Protein AF-A0A925RN21-F1 (afdb_monomer)

Solvent-accessible surface area (backbone atoms only — not comparable to full-atom values): 8090 Å² total; per-residue (Å²): 112,67,70,59,52,54,51,50,52,52,50,51,52,50,50,50,53,27,50,53,33,38,76,67,70,39,51,69,60,17,52,52,49,45,53,50,50,50,50,51,51,47,36,75,67,41,78,90,30,59,75,50,53,76,48,42,66,59,51,51,48,44,42,62,74,46,49,44,56,50,52,49,52,56,54,48,71,78,47,84,71,44,96,90,44,75,63,54,74,67,56,47,49,52,52,63,72,63,61,82,72,89,84,58,89,59,49,66,49,75,50,80,41,82,38,96,89,83,50,73,44,79,46,76,42,76,32,97,76,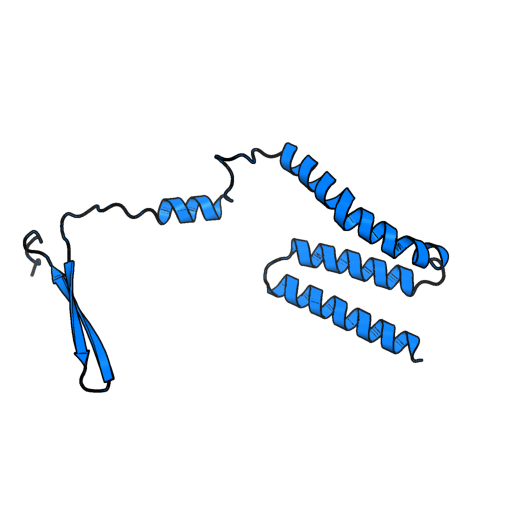44,79,82,80,85,129

pLDDT: mean 88.57, std 10.65, range [44.41, 97.88]

Foldseek 3Di:
DVVVVVLVVLLVVLVVVLVVCVVVVNPVVSVVSCVLSVVLSCLVPDPVNVVVNVVVVVVVCCCVPPVVVVVVVVVVVVDPCDPVRPDDPVVVVVVVVPDDDCPDPWDWDWDWDQDDPGDIDIDTHTPPPDDDDDD

Secondary structure (DSSP, 8-state):
-HHHHHHHHHHHHHHHHHHHHHHTT-HHHHHHHHHHHHHHHHHHH-GGGTTHHHHHHHHHHHIIIIIHHHHHHHHHHTTT-STTS-S-HHHHHHHHHT------S-PEEEEEEEETTTEEEEEEEE-TTPPPPP-

Mean predicted aligned error: 9.98 Å

Structure (mmCIF, N/CA/C/O backbone):
data_AF-A0A925RN21-F1
#
_entry.id   AF-A0A925RN21-F1
#
loop_
_atom_site.group_PDB
_atom_site.id
_atom_site.type_symbol
_atom_site.label_atom_id
_atom_site.label_alt_id
_atom_site.label_comp_id
_atom_site.label_asym_id
_atom_site.label_entity_id
_atom_site.label_seq_id
_atom_site.pdbx_PDB_ins_code
_atom_site.Cartn_x
_atom_site.Cartn_y
_atom_site.Cartn_z
_atom_site.occupancy
_atom_site.B_iso_or_equiv
_atom_site.auth_seq_id
_atom_site.auth_comp_id
_atom_site.auth_asym_id
_atom_site.auth_atom_id
_atom_site.pdbx_PDB_model_num
ATOM 1 N N . MET A 1 1 ? -23.145 -12.004 22.635 1.00 76.69 1 MET A N 1
ATOM 2 C CA . MET A 1 1 ? -22.765 -12.976 21.584 1.00 76.69 1 MET A CA 1
ATOM 3 C C . MET A 1 1 ? -22.657 -12.298 20.218 1.00 76.69 1 MET A C 1
ATOM 5 O O . MET A 1 1 ? -21.593 -12.372 19.621 1.00 76.69 1 ME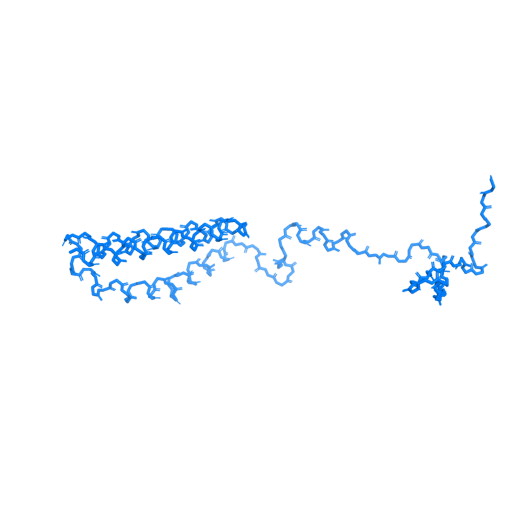T A O 1
ATOM 9 N N . LEU A 1 2 ? -23.677 -11.535 19.798 1.00 88.06 2 LEU A N 1
ATOM 10 C CA . LEU A 1 2 ? -23.698 -10.774 18.538 1.00 88.06 2 LEU A CA 1
ATOM 11 C C . LEU A 1 2 ? -22.462 -9.882 18.303 1.00 88.06 2 LEU A C 1
ATOM 13 O O . LEU A 1 2 ? -21.849 -9.953 17.247 1.00 88.06 2 LEU A O 1
ATOM 17 N N . SER A 1 3 ? -22.022 -9.114 19.306 1.00 85.38 3 SER A N 1
ATOM 18 C CA . SER A 1 3 ? -20.851 -8.228 19.177 1.00 85.38 3 SER A CA 1
ATOM 19 C C . SER A 1 3 ? -19.542 -8.957 18.852 1.00 85.38 3 SER A C 1
ATOM 21 O O . SER A 1 3 ? -18.704 -8.428 18.129 1.00 85.38 3 SER A O 1
ATOM 23 N N . ARG A 1 4 ? -19.363 -10.188 19.351 1.00 88.50 4 ARG A N 1
ATOM 24 C CA . ARG A 1 4 ? -18.171 -11.005 19.070 1.00 88.50 4 ARG A CA 1
ATOM 25 C C . ARG A 1 4 ? -18.225 -11.596 17.664 1.00 88.50 4 ARG A C 1
ATOM 27 O O . ARG A 1 4 ? -17.192 -11.674 17.015 1.00 88.50 4 ARG A O 1
ATOM 34 N N . ILE A 1 5 ? -19.421 -11.958 17.195 1.00 93.56 5 ILE A N 1
ATOM 35 C CA . ILE A 1 5 ? -19.643 -12.435 15.824 1.00 93.56 5 ILE A CA 1
ATOM 36 C C . ILE A 1 5 ? -19.346 -11.310 14.831 1.00 93.56 5 ILE A C 1
ATOM 38 O O . ILE A 1 5 ? -18.581 -11.515 13.897 1.00 93.56 5 ILE A O 1
ATOM 42 N N . VAL A 1 6 ? -19.863 -10.103 15.075 1.00 92.56 6 VAL A N 1
ATOM 43 C CA . VAL A 1 6 ? -19.580 -8.931 14.229 1.00 92.56 6 VAL A CA 1
ATOM 44 C C . VAL A 1 6 ? -18.081 -8.630 14.189 1.00 92.56 6 VAL A C 1
ATOM 46 O O . VAL A 1 6 ? -17.527 -8.437 13.110 1.00 92.56 6 VAL A O 1
ATOM 49 N N . ALA A 1 7 ? -17.399 -8.653 15.339 1.00 91.69 7 ALA A N 1
ATOM 50 C CA . ALA A 1 7 ? -15.953 -8.449 15.389 1.00 91.69 7 ALA A CA 1
ATOM 51 C C . ALA A 1 7 ? -15.177 -9.538 14.624 1.00 91.69 7 ALA A C 1
ATOM 53 O O . ALA A 1 7 ? -14.220 -9.221 13.922 1.00 91.69 7 ALA A O 1
ATOM 54 N N . ALA A 1 8 ? -15.593 -10.804 14.724 1.00 93.69 8 ALA A N 1
ATOM 55 C CA . ALA A 1 8 ? -14.971 -11.909 13.998 1.00 93.69 8 ALA A CA 1
ATOM 56 C C . ALA A 1 8 ? -15.170 -11.787 12.479 1.00 93.69 8 ALA A C 1
ATOM 58 O O . ALA A 1 8 ? -14.216 -11.967 11.728 1.00 93.69 8 ALA A O 1
ATOM 59 N N . ILE A 1 9 ? -16.376 -11.422 12.030 1.00 95.56 9 ILE A N 1
ATOM 60 C CA . ILE A 1 9 ? -16.663 -11.169 10.611 1.00 95.56 9 ILE A CA 1
ATOM 61 C C . ILE A 1 9 ? -15.818 -9.996 10.102 1.00 95.56 9 ILE A C 1
ATOM 63 O O . ILE A 1 9 ? -15.185 -10.111 9.057 1.00 95.56 9 ILE A O 1
ATOM 67 N N . ALA A 1 10 ? -15.747 -8.893 10.853 1.00 94.44 10 ALA A N 1
ATOM 68 C CA . ALA A 1 10 ? -14.925 -7.742 10.485 1.00 94.44 10 ALA A CA 1
ATOM 69 C C . ALA A 1 10 ? -13.432 -8.103 10.384 1.00 94.44 10 ALA A C 1
ATOM 71 O O . ALA A 1 10 ? -12.766 -7.700 9.432 1.00 94.44 10 ALA A O 1
ATOM 72 N N . ALA A 1 11 ? -12.914 -8.902 11.322 1.00 95.56 11 ALA A N 1
ATOM 73 C CA . ALA A 1 11 ? -11.537 -9.387 11.279 1.00 95.56 11 ALA A CA 1
ATOM 74 C C . ALA A 1 11 ? -11.285 -10.310 10.077 1.00 95.56 11 ALA A C 1
ATOM 76 O O . ALA A 1 11 ? -10.276 -10.154 9.393 1.00 95.56 11 ALA A O 1
ATOM 77 N N . ALA A 1 12 ? -12.210 -11.230 9.786 1.00 97.12 12 ALA A N 1
ATOM 78 C CA . ALA A 1 12 ? -12.114 -12.123 8.634 1.00 97.12 12 ALA A CA 1
ATOM 79 C C . ALA A 1 12 ? -12.120 -11.343 7.310 1.00 97.12 12 ALA A C 1
ATOM 81 O O . ALA A 1 12 ? -11.292 -11.608 6.443 1.00 97.12 12 ALA A O 1
ATOM 82 N N . LEU A 1 13 ? -12.993 -10.338 7.177 1.00 97.25 13 LEU A N 1
ATOM 83 C CA . LEU A 1 13 ? -13.025 -9.453 6.011 1.00 97.25 13 LEU A CA 1
ATOM 84 C C . LEU A 1 13 ? -11.735 -8.635 5.878 1.00 97.25 13 LEU A C 1
ATOM 86 O O . LEU A 1 13 ? -11.169 -8.566 4.789 1.00 97.25 13 LEU A O 1
ATOM 90 N N . GLY A 1 14 ? -11.230 -8.062 6.974 1.00 96.31 14 GLY A N 1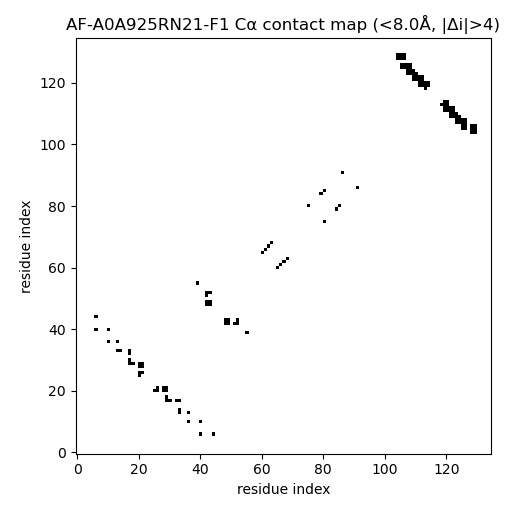
ATOM 91 C CA . GLY A 1 14 ? -9.965 -7.323 6.972 1.00 96.31 14 GLY A CA 1
ATOM 92 C C . GLY A 1 14 ? -8.780 -8.196 6.547 1.00 96.31 14 GLY A C 1
ATOM 93 O O . GLY A 1 14 ? -7.996 -7.803 5.684 1.00 96.31 14 GLY A O 1
ATOM 94 N N . LEU A 1 15 ? -8.685 -9.414 7.086 1.00 97.38 15 LEU A N 1
ATOM 95 C CA . LEU A 1 15 ? -7.660 -10.389 6.700 1.00 97.38 15 LEU A CA 1
ATOM 96 C C . LEU A 1 15 ? -7.809 -10.849 5.249 1.00 97.38 15 LEU A C 1
ATOM 98 O O . LEU A 1 15 ? -6.805 -11.002 4.558 1.00 97.38 15 LEU A O 1
ATOM 102 N N . PHE A 1 16 ? -9.038 -11.025 4.763 1.00 97.75 16 PHE A N 1
ATOM 103 C CA . PHE A 1 16 ? -9.288 -11.359 3.364 1.00 97.75 16 PHE A CA 1
ATOM 104 C C . PHE A 1 16 ? -8.779 -10.261 2.419 1.00 97.75 16 PHE A C 1
ATOM 106 O O . PHE A 1 16 ? -8.113 -10.564 1.429 1.00 97.75 16 PHE A O 1
ATOM 113 N N . VAL A 1 17 ? -9.016 -8.985 2.746 1.00 97.38 17 VAL A N 1
ATOM 114 C CA . VAL A 1 17 ? -8.476 -7.849 1.978 1.00 97.38 17 VAL A CA 1
ATOM 115 C C . VAL A 1 17 ? -6.945 -7.852 1.993 1.00 97.38 17 VAL A C 1
ATOM 117 O O . VAL A 1 17 ? -6.327 -7.728 0.936 1.00 97.38 17 VAL A O 1
ATOM 120 N N . VAL A 1 18 ? -6.324 -8.053 3.160 1.00 97.69 18 VAL A N 1
ATOM 121 C CA . VAL A 1 18 ? -4.856 -8.152 3.285 1.00 97.69 18 VAL A CA 1
ATOM 122 C C . VAL A 1 18 ? -4.303 -9.298 2.437 1.00 97.69 18 VAL A C 1
ATOM 124 O O . VAL A 1 18 ? -3.329 -9.108 1.711 1.00 97.69 18 VAL A O 1
ATOM 127 N N . TYR A 1 19 ? -4.942 -10.469 2.475 1.00 97.44 19 TYR A N 1
ATOM 128 C CA . TYR A 1 19 ? -4.552 -11.619 1.664 1.00 97.44 19 TYR A CA 1
ATOM 129 C C . TYR A 1 19 ? -4.621 -11.306 0.165 1.00 97.44 19 TYR A C 1
ATOM 131 O O . TYR A 1 19 ? -3.672 -11.588 -0.564 1.00 97.44 19 TYR A O 1
ATOM 139 N N . ARG A 1 20 ? -5.705 -10.669 -0.299 1.00 97.88 20 ARG A N 1
ATOM 140 C CA . ARG A 1 20 ? -5.857 -10.266 -1.707 1.00 97.88 20 ARG A CA 1
ATOM 141 C C . ARG A 1 20 ? -4.787 -9.261 -2.138 1.00 97.88 20 ARG A C 1
ATOM 143 O O . ARG A 1 20 ? -4.267 -9.389 -3.242 1.00 97.88 20 ARG A O 1
ATOM 150 N N . LEU A 1 21 ? -4.436 -8.305 -1.278 1.00 97.25 21 LEU A N 1
ATOM 151 C CA . LEU A 1 21 ? -3.366 -7.335 -1.542 1.00 97.25 21 LEU A CA 1
ATOM 152 C C . LEU A 1 21 ? -1.994 -8.005 -1.649 1.00 97.25 21 LEU A C 1
ATOM 154 O O . LEU A 1 21 ? -1.234 -7.708 -2.570 1.00 97.25 21 LEU A O 1
ATOM 158 N N . TYR A 1 22 ? -1.701 -8.927 -0.732 1.00 97.06 22 TYR A N 1
ATOM 159 C CA . TYR A 1 22 ? -0.449 -9.675 -0.737 1.00 97.06 22 TYR A CA 1
ATOM 160 C C . TYR A 1 22 ? -0.336 -10.571 -1.977 1.00 97.06 22 TYR A C 1
ATOM 162 O O . TYR A 1 22 ? 0.668 -10.520 -2.683 1.00 97.06 22 TYR A O 1
ATOM 170 N N . ALA A 1 23 ? -1.396 -11.321 -2.300 1.00 96.81 23 ALA A N 1
ATOM 171 C CA . ALA A 1 23 ? -1.458 -12.164 -3.494 1.00 96.81 23 ALA A CA 1
ATOM 172 C C . ALA A 1 23 ? -1.379 -11.355 -4.802 1.00 96.81 23 ALA A C 1
ATOM 174 O O . ALA A 1 23 ? -0.884 -11.855 -5.805 1.00 96.81 23 ALA A O 1
ATOM 175 N N . GLY A 1 24 ? -1.829 -10.096 -4.790 1.00 95.44 24 GLY A N 1
ATOM 176 C CA . GLY A 1 24 ? -1.678 -9.156 -5.902 1.00 95.44 24 GLY A CA 1
ATOM 177 C C . GLY A 1 24 ? -0.278 -8.544 -6.043 1.00 95.44 24 GLY A C 1
ATOM 178 O O . GLY A 1 24 ? -0.124 -7.608 -6.820 1.00 95.44 24 GLY A O 1
ATOM 179 N N . GLY A 1 25 ? 0.721 -9.003 -5.277 1.00 94.12 25 GLY A N 1
ATOM 180 C CA . GLY A 1 25 ? 2.114 -8.544 -5.357 1.00 94.12 25 GLY A CA 1
ATOM 181 C C . GLY A 1 25 ? 2.423 -7.261 -4.576 1.00 94.12 25 GLY A C 1
ATOM 182 O O . GLY A 1 25 ? 3.574 -6.836 -4.515 1.00 94.12 25 GLY A O 1
ATOM 183 N N . ASN A 1 26 ? 1.434 -6.646 -3.923 1.00 94.69 26 ASN A N 1
ATOM 184 C CA . ASN A 1 26 ? 1.605 -5.379 -3.208 1.00 94.69 26 ASN A CA 1
ATOM 185 C C . ASN A 1 26 ? 1.909 -5.607 -1.718 1.00 94.69 26 ASN A C 1
ATOM 187 O O . ASN A 1 26 ? 1.108 -5.264 -0.844 1.00 94.69 26 ASN A O 1
ATOM 191 N N . ALA A 1 27 ? 3.078 -6.181 -1.414 1.00 94.06 27 ALA A N 1
ATOM 192 C CA . ALA A 1 27 ? 3.453 -6.578 -0.050 1.00 94.06 27 ALA A CA 1
ATOM 193 C C . ALA A 1 27 ? 3.493 -5.406 0.952 1.00 94.06 27 ALA A C 1
ATOM 195 O O . ALA A 1 27 ? 3.036 -5.549 2.086 1.00 94.06 27 ALA A O 1
ATOM 196 N N . VAL A 1 28 ? 3.983 -4.234 0.530 1.00 92.81 28 VAL A N 1
ATOM 197 C CA . VAL A 1 28 ? 4.062 -3.034 1.386 1.00 92.81 28 VAL A CA 1
ATOM 198 C C . VAL A 1 28 ? 2.667 -2.551 1.784 1.00 92.81 28 VAL A C 1
ATOM 200 O O . VAL A 1 28 ? 2.398 -2.316 2.962 1.00 92.81 28 VAL A O 1
ATOM 203 N N . LEU A 1 29 ? 1.751 -2.459 0.815 1.00 93.19 29 LEU A N 1
ATOM 204 C CA . LEU A 1 29 ? 0.372 -2.044 1.070 1.00 93.19 29 LEU A CA 1
ATOM 205 C C . LEU A 1 29 ? -0.371 -3.079 1.927 1.00 93.19 29 LEU A C 1
ATOM 207 O O . LEU A 1 29 ? -1.092 -2.704 2.849 1.00 93.19 29 LEU A O 1
ATOM 211 N N . ALA A 1 30 ? -0.147 -4.373 1.683 1.00 96.31 30 ALA A N 1
ATOM 212 C CA . ALA A 1 30 ? -0.707 -5.445 2.502 1.00 96.31 30 ALA A CA 1
ATOM 213 C C . ALA A 1 30 ? -0.260 -5.340 3.972 1.00 96.31 30 ALA A C 1
ATOM 215 O O . ALA A 1 30 ? -1.098 -5.427 4.871 1.00 96.31 30 ALA A O 1
ATOM 216 N N . ALA A 1 31 ? 1.030 -5.090 4.222 1.00 96.25 31 ALA A N 1
ATOM 217 C CA . ALA A 1 31 ? 1.567 -4.899 5.569 1.00 96.25 31 ALA A CA 1
ATOM 218 C C . ALA A 1 31 ? 0.977 -3.656 6.259 1.00 96.25 31 ALA A C 1
ATOM 220 O O . ALA A 1 31 ? 0.589 -3.725 7.427 1.00 96.25 31 ALA A O 1
ATOM 221 N N . ALA A 1 32 ? 0.842 -2.540 5.534 1.00 93.44 32 ALA A N 1
ATOM 222 C CA . ALA A 1 32 ? 0.230 -1.319 6.059 1.00 93.44 32 ALA A CA 1
ATOM 223 C C . ALA A 1 32 ? -1.249 -1.530 6.432 1.00 93.44 32 ALA A C 1
ATOM 225 O O . ALA A 1 32 ? -1.673 -1.160 7.529 1.00 93.44 32 ALA A O 1
ATOM 226 N N . CYS A 1 33 ? -2.029 -2.182 5.562 1.00 95.12 33 CYS A N 1
ATOM 227 C CA . CYS A 1 33 ? -3.424 -2.527 5.844 1.00 95.12 33 CYS A CA 1
ATOM 228 C C . CYS A 1 33 ? -3.549 -3.502 7.020 1.00 95.12 33 CYS A C 1
ATOM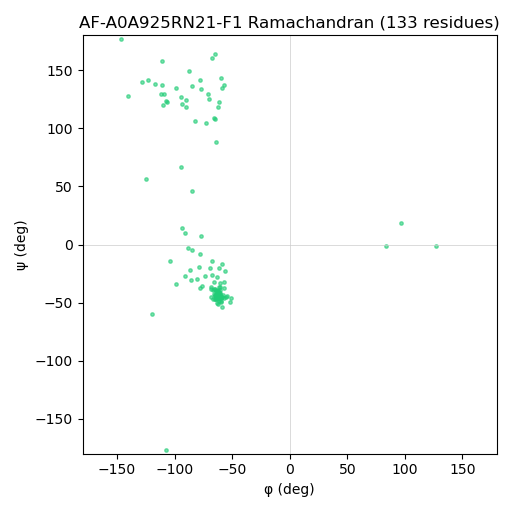 230 O O . CYS A 1 33 ? -4.433 -3.327 7.856 1.00 95.12 33 CYS A O 1
ATOM 232 N N . LEU A 1 34 ? -2.659 -4.492 7.128 1.00 97.31 34 LEU A N 1
ATOM 233 C CA . LEU A 1 34 ? -2.636 -5.421 8.257 1.00 97.31 34 LEU A CA 1
ATOM 234 C C . LEU A 1 34 ? -2.390 -4.688 9.579 1.00 97.31 34 LEU A C 1
ATOM 236 O O . LEU A 1 34 ? -3.119 -4.914 10.545 1.00 97.31 34 LEU A O 1
ATOM 240 N N . ALA A 1 35 ? -1.411 -3.781 9.614 1.00 95.69 35 ALA A N 1
ATOM 241 C CA . ALA A 1 35 ? -1.136 -2.958 10.786 1.00 95.69 35 ALA A CA 1
ATOM 242 C C . ALA A 1 35 ? -2.337 -2.064 11.142 1.00 95.69 35 ALA A C 1
ATOM 244 O O . ALA A 1 35 ? -2.746 -2.015 12.302 1.00 95.69 35 ALA A O 1
ATOM 245 N N . GLY A 1 36 ? -2.951 -1.416 10.146 1.00 94.62 36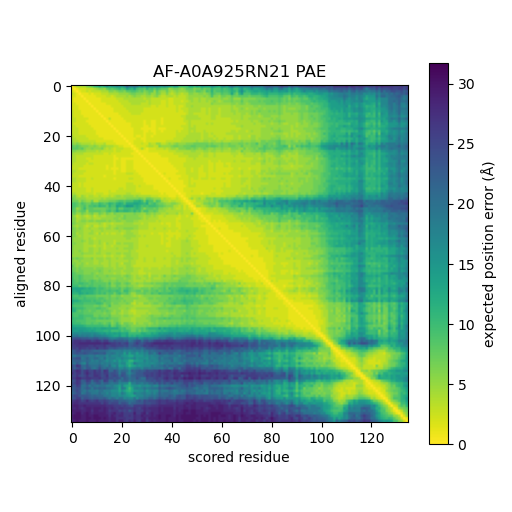 GLY A N 1
ATOM 246 C CA . GLY A 1 36 ? -4.124 -0.559 10.332 1.00 94.62 36 GLY A CA 1
ATOM 247 C C . GLY A 1 36 ? -5.353 -1.316 10.846 1.00 94.62 36 GLY A C 1
ATOM 248 O O . GLY A 1 36 ? -5.943 -0.923 11.854 1.00 94.62 36 GLY A O 1
ATOM 249 N N . PHE A 1 37 ? -5.721 -2.431 10.207 1.00 95.75 37 PHE A N 1
ATOM 250 C CA . PHE A 1 37 ? -6.840 -3.269 10.647 1.00 95.75 37 PHE A CA 1
ATOM 251 C C . PHE A 1 37 ? -6.567 -3.930 11.997 1.00 95.75 37 PHE A C 1
ATOM 253 O O . PHE A 1 37 ? -7.472 -3.992 12.826 1.00 95.75 37 PHE A O 1
ATOM 260 N N . GLY A 1 38 ? -5.334 -4.373 12.252 1.00 95.19 38 GLY A N 1
ATOM 261 C CA . GLY A 1 38 ? -4.929 -4.922 13.545 1.00 95.19 38 GLY A CA 1
ATOM 262 C C . GLY A 1 38 ? -5.056 -3.893 14.667 1.00 95.19 38 GLY A C 1
ATOM 263 O O . GLY A 1 38 ? -5.635 -4.187 15.715 1.00 95.19 38 GLY A O 1
ATOM 264 N N . LEU A 1 39 ? -4.599 -2.661 14.426 1.00 94.00 39 LEU A N 1
ATOM 265 C CA . LEU A 1 39 ? -4.736 -1.555 15.371 1.00 94.00 39 LEU A CA 1
ATOM 266 C C . LEU A 1 39 ? -6.207 -1.194 15.610 1.00 94.00 39 LEU A C 1
ATOM 268 O O . LEU A 1 39 ? -6.625 -1.059 16.762 1.00 94.00 39 LEU A O 1
ATOM 272 N N . ALA A 1 40 ? -7.008 -1.093 14.546 1.00 93.19 40 ALA A N 1
ATOM 273 C CA . ALA A 1 40 ? -8.442 -0.841 14.654 1.00 93.19 40 ALA A CA 1
ATOM 274 C C . ALA A 1 40 ? -9.132 -1.947 15.468 1.00 93.19 40 ALA A C 1
ATOM 276 O O . ALA A 1 40 ? -9.839 -1.666 16.439 1.00 93.19 40 ALA A O 1
ATOM 277 N N . PHE A 1 41 ? -8.876 -3.213 15.132 1.00 93.69 41 PHE A N 1
ATOM 278 C CA . PHE A 1 41 ? -9.425 -4.362 15.842 1.00 93.69 41 PHE A CA 1
ATOM 279 C C . PHE A 1 41 ? -9.057 -4.324 17.328 1.00 93.69 41 PHE A C 1
ATOM 281 O O . PHE A 1 41 ? -9.937 -4.475 18.179 1.00 93.69 41 PHE A O 1
ATOM 288 N N . PHE A 1 42 ? -7.792 -4.048 17.655 1.00 92.12 42 PHE A N 1
ATOM 289 C CA . PHE A 1 42 ? -7.329 -3.901 19.033 1.00 92.12 42 PHE A CA 1
ATOM 290 C C . PHE A 1 42 ? -8.067 -2.778 19.776 1.00 92.12 42 PHE A C 1
ATOM 292 O O . PHE A 1 42 ? -8.593 -3.009 20.864 1.00 92.12 42 PHE A O 1
ATOM 299 N N . ILE A 1 43 ? -8.180 -1.584 19.190 1.00 92.12 43 ILE A N 1
ATOM 300 C CA . ILE A 1 43 ? -8.827 -0.427 19.831 1.00 92.12 43 ILE A CA 1
ATOM 301 C C . ILE A 1 43 ? -10.316 -0.691 20.103 1.00 92.12 43 ILE A C 1
ATOM 303 O O . ILE A 1 43 ? -10.821 -0.391 21.193 1.00 92.12 43 ILE A O 1
ATOM 307 N N . TYR A 1 44 ? -11.028 -1.300 19.152 1.00 89.94 44 TYR A N 1
ATOM 308 C CA . TYR A 1 44 ? -12.463 -1.567 19.293 1.00 89.94 44 TYR A CA 1
ATOM 309 C C . TYR A 1 44 ? -12.789 -2.791 20.160 1.00 89.94 44 TYR A C 1
ATOM 311 O O . TYR A 1 44 ? -13.896 -2.870 20.699 1.00 89.94 44 TYR A O 1
ATOM 319 N N . THR A 1 45 ? -11.845 -3.711 20.379 1.00 89.38 45 THR A N 1
ATOM 320 C CA . THR A 1 45 ? -12.054 -4.883 21.251 1.00 89.38 45 THR A CA 1
ATOM 321 C C . THR A 1 45 ? -11.491 -4.703 22.663 1.00 89.38 45 THR A C 1
ATOM 323 O O . THR A 1 45 ? -12.116 -5.152 23.628 1.00 89.38 45 THR A O 1
ATOM 326 N N . ALA A 1 46 ? -10.374 -3.992 22.839 1.00 89.06 46 ALA A N 1
ATOM 327 C CA . ALA A 1 46 ? -9.731 -3.815 24.139 1.00 89.06 46 ALA A CA 1
ATOM 328 C C . ALA A 1 46 ? -10.545 -2.896 25.066 1.00 89.06 46 ALA A C 1
ATOM 330 O O . ALA A 1 46 ? -10.891 -1.771 24.700 1.00 89.06 46 ALA A O 1
ATOM 331 N N . ARG A 1 47 ? -10.806 -3.336 26.308 1.00 82.50 47 ARG A N 1
ATOM 332 C CA . ARG A 1 47 ? -11.507 -2.525 27.331 1.00 82.50 47 ARG A CA 1
ATOM 333 C C . ARG A 1 47 ? -10.765 -1.234 27.684 1.00 82.50 47 ARG A C 1
ATOM 335 O O . ARG A 1 47 ? -11.403 -0.216 27.914 1.00 82.50 47 ARG A O 1
ATOM 342 N N . ARG A 1 48 ? -9.428 -1.273 27.713 1.00 84.69 48 ARG A N 1
ATOM 343 C CA . ARG A 1 48 ? -8.575 -0.131 28.094 1.00 84.69 48 ARG A CA 1
ATOM 344 C C . ARG A 1 48 ? -8.592 1.009 27.069 1.00 84.69 48 ARG A C 1
ATOM 346 O O . ARG A 1 48 ? -8.283 2.135 27.424 1.00 84.69 48 ARG A O 1
ATOM 353 N N . ALA A 1 49 ? -8.980 0.734 25.823 1.00 83.56 49 ALA A N 1
ATOM 354 C CA . ALA A 1 49 ? -8.967 1.708 24.734 1.00 83.56 49 ALA A CA 1
ATOM 355 C C . ALA A 1 49 ? -10.307 2.448 24.550 1.00 83.56 49 ALA A C 1
ATOM 357 O O . ALA A 1 49 ? -10.511 3.077 23.515 1.00 83.56 49 ALA A O 1
ATOM 358 N N . TYR A 1 50 ? -11.232 2.386 25.519 1.00 84.88 50 TYR A N 1
ATOM 359 C CA . TYR A 1 50 ? -12.596 2.909 25.355 1.00 84.88 50 TYR A CA 1
ATOM 360 C C . TYR A 1 50 ? -12.639 4.386 24.929 1.00 84.88 50 TYR A C 1
ATOM 362 O O . TYR A 1 50 ? -13.335 4.717 23.975 1.00 84.88 50 TYR A O 1
ATOM 370 N N . THR A 1 51 ? -11.841 5.252 25.559 1.00 87.56 51 THR A N 1
ATOM 371 C CA . THR A 1 51 ? -11.741 6.677 25.194 1.00 87.56 51 THR A CA 1
ATOM 372 C C . THR A 1 51 ? -11.177 6.871 23.784 1.00 87.56 51 THR A C 1
ATOM 374 O O . THR A 1 51 ? -11.676 7.687 23.014 1.00 87.56 51 THR A O 1
ATOM 377 N N . ILE A 1 52 ? -10.171 6.073 23.410 1.00 88.19 52 ILE A N 1
ATOM 378 C CA . ILE A 1 52 ? -9.481 6.175 22.116 1.00 88.19 52 ILE A CA 1
ATOM 379 C C . ILE A 1 52 ? -10.410 5.794 20.956 1.00 88.19 52 ILE A C 1
ATOM 381 O O . ILE A 1 52 ? -10.245 6.322 19.866 1.00 88.19 52 ILE A O 1
ATOM 385 N N . ARG A 1 53 ? -11.435 4.958 21.167 1.00 91.44 53 ARG A N 1
ATOM 386 C CA . ARG A 1 53 ? -12.393 4.560 20.111 1.00 91.44 53 ARG A CA 1
ATOM 387 C C . ARG A 1 53 ? -13.107 5.732 19.442 1.00 91.44 53 ARG A C 1
ATOM 389 O O . ARG A 1 53 ? -13.436 5.633 18.263 1.00 91.44 53 ARG A O 1
ATOM 396 N N . TYR A 1 54 ? -13.348 6.810 20.186 1.00 90.38 54 TYR A N 1
ATOM 397 C CA . TYR A 1 54 ? -14.000 8.013 19.665 1.00 90.38 54 TYR A CA 1
ATOM 398 C C . TYR A 1 54 ? -13.024 8.908 18.898 1.00 90.38 54 TYR A C 1
ATOM 400 O O . TYR A 1 54 ? -13.413 9.576 17.947 1.00 90.38 54 TYR A O 1
ATOM 408 N N . LEU A 1 55 ? -11.746 8.884 19.280 1.00 91.88 55 LEU A N 1
ATOM 409 C CA . LEU A 1 55 ? -10.691 9.671 18.646 1.00 91.88 55 LEU A CA 1
ATOM 410 C C . LEU A 1 55 ? -10.090 8.965 17.418 1.00 91.88 55 LEU A C 1
ATOM 412 O O . LEU A 1 55 ? -9.664 9.613 16.464 1.00 91.88 55 LEU A O 1
ATOM 416 N N . PHE A 1 56 ? -10.081 7.632 17.432 1.00 92.94 56 PHE A N 1
ATOM 417 C CA . PHE A 1 56 ? -9.470 6.783 16.418 1.00 92.94 56 PHE A CA 1
ATOM 418 C C . PHE A 1 56 ? -9.894 7.093 14.977 1.00 92.94 56 PHE A C 1
ATOM 420 O O . PHE A 1 56 ? -8.992 7.246 14.161 1.00 92.94 56 PHE A O 1
ATOM 427 N N . PRO A 1 57 ? -11.189 7.228 14.619 1.00 91.69 57 PRO A N 1
ATOM 428 C CA . PRO A 1 57 ? -11.556 7.507 13.229 1.00 91.69 57 PRO A CA 1
ATOM 429 C C . PRO A 1 57 ? -10.986 8.845 12.733 1.00 91.69 57 PRO A C 1
ATOM 431 O O . PRO A 1 57 ? -10.524 8.929 11.597 1.00 91.69 57 PRO A O 1
ATOM 434 N N . GLY A 1 58 ? -10.936 9.866 13.597 1.00 94.19 58 GLY A N 1
ATOM 435 C CA . GLY A 1 58 ? -10.310 11.151 13.277 1.00 94.19 58 GLY A CA 1
ATOM 436 C C . GLY A 1 58 ? -8.796 11.028 13.105 1.00 94.19 58 GLY A C 1
ATOM 437 O O . GLY A 1 58 ? -8.247 11.494 12.109 1.00 94.19 58 GLY A O 1
ATOM 438 N N . LEU A 1 59 ? -8.121 10.337 14.030 1.00 94.50 59 LEU A N 1
ATOM 439 C CA . LEU A 1 59 ? -6.678 10.090 13.937 1.00 94.50 59 LEU A CA 1
ATOM 440 C C . LEU A 1 59 ? -6.303 9.251 12.716 1.00 94.50 59 LEU A C 1
ATOM 442 O O . LEU A 1 59 ? -5.298 9.542 12.079 1.00 94.50 59 LEU A O 1
ATOM 446 N N . ALA A 1 60 ? -7.102 8.244 12.370 1.00 93.31 60 ALA A N 1
ATOM 447 C CA . ALA A 1 60 ? -6.894 7.434 11.178 1.00 93.31 60 ALA A CA 1
ATOM 448 C C . ALA A 1 60 ? -7.026 8.286 9.907 1.00 93.31 60 ALA A C 1
ATOM 450 O O . ALA A 1 60 ? -6.185 8.183 9.018 1.00 93.31 60 ALA A O 1
ATOM 451 N N . GLY A 1 61 ? -8.019 9.181 9.852 1.00 94.88 61 GLY A N 1
ATOM 452 C CA . GLY A 1 61 ? -8.167 10.140 8.757 1.00 94.88 61 GLY A CA 1
ATOM 453 C C . GLY A 1 61 ? -6.970 11.088 8.643 1.00 94.88 61 GLY A C 1
ATOM 454 O O . GLY A 1 61 ? -6.390 11.219 7.568 1.00 94.88 61 GLY A O 1
ATOM 455 N N . ILE A 1 62 ? -6.541 11.692 9.754 1.00 97.12 62 ILE A N 1
ATOM 456 C CA . ILE A 1 62 ? -5.351 12.559 9.792 1.00 97.12 62 ILE A CA 1
ATOM 457 C C . ILE A 1 62 ? -4.107 11.782 9.349 1.00 97.12 62 ILE A C 1
ATOM 459 O O . ILE A 1 62 ? -3.331 12.265 8.524 1.00 97.12 62 ILE A O 1
ATOM 463 N N . ALA A 1 63 ? -3.921 10.563 9.851 1.00 94.50 63 ALA A N 1
ATOM 464 C CA . ALA A 1 63 ? -2.789 9.730 9.483 1.00 94.50 63 ALA A CA 1
ATOM 465 C C . ALA A 1 63 ? -2.782 9.420 7.978 1.00 94.50 63 ALA A C 1
ATOM 467 O O . ALA A 1 63 ? -1.741 9.538 7.338 1.00 94.50 63 ALA A O 1
ATOM 468 N N . MET A 1 64 ? -3.936 9.074 7.404 1.00 93.19 64 MET A N 1
ATOM 469 C CA . MET A 1 64 ? -4.039 8.629 6.014 1.00 93.19 64 MET A CA 1
ATOM 470 C C . MET A 1 64 ? -3.992 9.773 4.997 1.00 93.19 64 MET A C 1
ATOM 472 O O . MET A 1 64 ? -3.389 9.615 3.939 1.00 93.19 64 MET A O 1
ATOM 476 N N . PHE A 1 65 ? -4.597 10.920 5.312 1.00 95.38 65 PHE A N 1
ATOM 477 C CA . PHE A 1 65 ? -4.741 12.030 4.364 1.00 95.38 65 PHE A CA 1
ATOM 478 C C . PHE A 1 65 ? -3.789 13.199 4.610 1.00 95.38 65 PHE A C 1
ATOM 480 O O . PHE A 1 65 ? -3.644 14.042 3.730 1.00 95.38 65 PHE A O 1
ATOM 487 N N . ILE A 1 66 ? -3.135 13.270 5.772 1.00 96.88 66 ILE A N 1
ATOM 488 C CA . ILE A 1 66 ? -2.202 14.358 6.101 1.00 96.88 66 ILE A CA 1
ATOM 489 C C . ILE A 1 66 ? -0.809 13.793 6.357 1.00 96.88 66 ILE A C 1
ATOM 491 O O . ILE A 1 66 ? 0.138 14.133 5.652 1.00 96.88 66 ILE A O 1
ATOM 495 N N . VAL A 1 67 ? -0.672 12.904 7.343 1.00 96.62 67 VAL A N 1
ATOM 496 C CA . VAL A 1 67 ? 0.649 12.420 7.775 1.00 96.62 67 VAL A CA 1
ATOM 497 C C . VAL A 1 67 ? 1.304 11.559 6.697 1.00 96.62 67 VAL A C 1
ATOM 499 O O . VAL A 1 67 ? 2.475 11.758 6.388 1.00 96.62 67 VAL A O 1
ATOM 502 N N . LEU A 1 68 ? 0.560 10.633 6.091 1.00 94.06 68 LEU A N 1
ATOM 503 C CA . LEU A 1 68 ? 1.062 9.757 5.035 1.00 94.06 68 LEU A CA 1
ATOM 504 C C . LEU A 1 68 ? 1.586 10.536 3.814 1.00 94.06 68 LEU A C 1
ATOM 506 O O . LEU A 1 68 ? 2.748 10.324 3.462 1.00 94.06 68 LEU A O 1
ATOM 510 N N . PRO A 1 69 ? 0.824 11.455 3.182 1.00 95.19 69 PRO A N 1
ATOM 511 C CA . PRO A 1 69 ? 1.349 12.226 2.053 1.00 95.19 69 PRO A CA 1
ATOM 512 C C . PRO A 1 69 ? 2.494 13.163 2.456 1.00 95.19 69 PRO A C 1
ATOM 514 O O . PRO A 1 69 ? 3.425 13.352 1.672 1.00 95.19 69 PRO A O 1
ATOM 517 N N . LEU A 1 70 ? 2.484 13.704 3.679 1.00 97.69 70 LEU A N 1
ATOM 518 C CA . LEU A 1 70 ? 3.587 14.520 4.189 1.00 97.69 70 LEU A CA 1
ATOM 519 C C . LEU A 1 70 ? 4.887 13.708 4.285 1.00 97.69 70 LEU A C 1
ATOM 521 O O . LEU A 1 70 ? 5.908 14.124 3.741 1.00 97.69 70 LEU A O 1
ATOM 525 N N . ILE A 1 71 ? 4.848 12.537 4.929 1.00 96.50 71 ILE A N 1
ATOM 526 C CA . ILE A 1 71 ? 6.012 11.647 5.050 1.00 96.50 71 ILE A CA 1
ATOM 527 C C . ILE A 1 71 ? 6.487 11.204 3.668 1.00 96.50 71 ILE A C 1
ATOM 529 O O . ILE A 1 71 ? 7.688 11.203 3.414 1.00 96.50 71 ILE A O 1
ATOM 533 N N . TYR A 1 72 ? 5.564 10.866 2.764 1.00 93.94 72 TYR A N 1
ATOM 534 C CA . TYR A 1 72 ? 5.915 10.481 1.400 1.00 93.94 72 TYR A CA 1
ATOM 535 C C . TYR A 1 72 ? 6.623 11.613 0.644 1.00 93.94 72 TYR A C 1
ATOM 537 O O . TYR A 1 72 ? 7.620 11.366 -0.027 1.00 93.94 72 TYR A O 1
ATOM 545 N N . THR A 1 73 ? 6.172 12.859 0.811 1.00 95.75 73 THR A N 1
ATOM 546 C CA . THR A 1 73 ? 6.824 14.037 0.216 1.00 95.75 73 THR A CA 1
ATOM 547 C C . THR A 1 73 ? 8.232 14.235 0.774 1.00 95.75 73 THR A C 1
ATOM 549 O O . THR A 1 73 ? 9.176 14.454 0.017 1.00 95.75 73 THR A O 1
ATOM 552 N N . VAL A 1 74 ? 8.396 14.113 2.094 1.00 97.06 74 VAL A N 1
ATOM 553 C CA . VAL A 1 74 ? 9.713 14.189 2.742 1.00 97.06 74 VAL A CA 1
ATOM 554 C C . VAL A 1 74 ? 10.629 13.076 2.232 1.00 97.06 74 VAL A C 1
ATOM 556 O O . VAL A 1 74 ? 11.775 13.344 1.888 1.00 97.06 74 VAL A O 1
ATOM 559 N N . TRP A 1 75 ? 10.121 11.846 2.125 1.00 95.44 75 TRP A N 1
ATOM 560 C CA . TRP A 1 75 ? 10.869 10.701 1.607 1.00 95.44 75 TRP A CA 1
ATOM 561 C C . TRP A 1 75 ? 11.289 10.897 0.146 1.00 95.44 75 TRP A C 1
ATOM 563 O O . TRP A 1 75 ? 12.454 10.678 -0.180 1.00 95.44 75 TRP A O 1
ATOM 573 N N . LEU A 1 76 ? 10.388 11.392 -0.710 1.00 93.88 76 LEU A N 1
ATOM 574 C CA . LEU A 1 76 ? 10.706 11.760 -2.093 1.00 93.88 76 LEU A CA 1
ATOM 575 C C . LEU A 1 76 ? 11.826 12.802 -2.162 1.00 93.88 76 LEU A C 1
ATOM 577 O O . LEU A 1 76 ? 12.687 12.692 -3.032 1.00 93.88 76 LEU A O 1
ATOM 581 N N . GLY A 1 77 ? 11.862 13.753 -1.224 1.00 94.81 77 GLY A N 1
ATOM 582 C CA . GLY A 1 77 ? 12.926 14.756 -1.118 1.00 94.81 77 GLY A CA 1
ATOM 583 C C . GLY A 1 77 ? 14.326 14.177 -0.877 1.00 94.81 77 GLY A C 1
ATOM 584 O O . GLY A 1 77 ? 15.313 14.836 -1.194 1.00 94.81 77 GLY A O 1
ATOM 585 N N . PHE A 1 78 ? 14.433 12.942 -0.377 1.00 96.88 78 PHE A N 1
ATOM 586 C CA . PHE A 1 78 ? 15.707 12.223 -0.247 1.00 96.88 78 PHE A CA 1
ATOM 587 C C . PHE A 1 78 ? 16.085 11.408 -1.495 1.00 96.88 78 PHE A C 1
ATOM 589 O O . PHE A 1 78 ? 17.157 10.806 -1.533 1.00 96.88 78 PHE A O 1
ATOM 596 N N . THR A 1 79 ? 15.231 11.370 -2.518 1.00 94.44 79 THR A N 1
ATOM 597 C CA . THR A 1 79 ? 15.459 10.618 -3.761 1.00 94.44 79 THR A CA 1
ATOM 598 C C . THR A 1 79 ? 15.694 11.560 -4.941 1.00 94.44 79 THR A C 1
ATOM 600 O O . THR A 1 79 ? 15.267 12.711 -4.930 1.00 94.44 79 THR A O 1
ATOM 603 N N . ASN A 1 80 ? 16.336 11.076 -6.008 1.00 94.19 80 ASN A N 1
ATOM 604 C CA . ASN A 1 80 ? 16.489 11.837 -7.255 1.00 94.19 80 ASN A CA 1
ATOM 605 C C . ASN A 1 80 ? 15.265 11.679 -8.181 1.00 94.19 80 ASN A C 1
ATOM 607 O O . ASN A 1 80 ? 15.418 11.409 -9.374 1.00 94.19 80 ASN A O 1
ATOM 611 N N . TYR A 1 81 ? 14.054 11.793 -7.628 1.00 93.19 81 TYR A N 1
ATOM 612 C CA . TYR A 1 81 ? 12.807 11.679 -8.383 1.00 93.19 81 TYR A C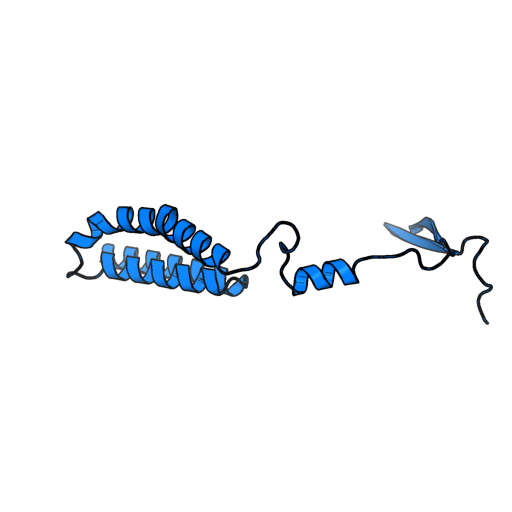A 1
ATOM 613 C C . TYR A 1 81 ? 12.481 13.016 -9.065 1.00 93.19 81 TYR A C 1
ATOM 615 O O . TYR A 1 81 ? 12.101 13.991 -8.419 1.00 93.19 81 TYR A O 1
ATOM 623 N N . ASN A 1 82 ? 12.672 13.076 -10.383 1.00 91.00 82 ASN A N 1
ATOM 624 C CA . ASN A 1 82 ? 12.409 14.250 -11.222 1.00 91.00 82 ASN A CA 1
ATOM 625 C C . ASN A 1 82 ? 11.933 13.804 -12.618 1.00 91.00 82 ASN A C 1
ATOM 627 O O . ASN A 1 82 ? 11.933 12.611 -12.905 1.00 91.00 82 ASN A O 1
ATOM 631 N N . SER A 1 83 ? 11.584 14.734 -13.515 1.00 92.25 83 SER A N 1
ATOM 632 C CA . SER A 1 83 ? 11.048 14.415 -14.854 1.00 92.25 83 SER A CA 1
ATOM 633 C C . SER A 1 83 ? 11.934 13.512 -15.730 1.00 92.25 83 SER A C 1
ATOM 635 O O . SER A 1 83 ? 11.417 12.864 -16.633 1.00 92.25 83 SER A O 1
ATOM 637 N N . ARG A 1 84 ? 13.251 13.453 -15.490 1.00 91.56 84 ARG A N 1
ATOM 638 C CA . ARG A 1 84 ? 14.193 12.550 -16.182 1.00 91.56 84 ARG A CA 1
ATOM 639 C C . ARG A 1 84 ? 14.289 11.170 -15.515 1.00 91.56 84 ARG A C 1
ATOM 641 O O . ARG A 1 84 ? 14.666 10.216 -16.179 1.00 91.56 84 ARG A O 1
ATOM 648 N N . ASN A 1 85 ? 13.926 11.062 -14.236 1.00 92.88 85 ASN A N 1
ATOM 649 C CA . ASN A 1 85 ? 14.062 9.870 -13.392 1.00 92.88 85 ASN A CA 1
ATOM 650 C C . ASN A 1 85 ? 12.707 9.466 -12.783 1.00 92.88 85 ASN A C 1
ATOM 652 O O . ASN A 1 85 ? 12.550 9.411 -11.563 1.00 92.88 85 ASN A O 1
ATOM 656 N N . LEU A 1 86 ? 11.707 9.241 -13.637 1.00 93.88 86 LEU A N 1
ATOM 657 C CA . LEU A 1 86 ? 10.354 8.864 -13.206 1.00 93.88 86 LEU A CA 1
ATOM 658 C C . LEU A 1 86 ? 10.149 7.348 -13.124 1.00 93.88 86 LEU A C 1
ATOM 660 O O . LEU A 1 86 ? 9.290 6.879 -12.380 1.00 93.88 86 LEU A O 1
ATOM 664 N N . LEU A 1 87 ? 10.896 6.584 -13.923 1.00 93.31 87 LEU A N 1
ATOM 665 C CA . LEU A 1 87 ? 10.734 5.139 -14.025 1.00 93.31 87 LEU A CA 1
ATOM 666 C C . LEU A 1 87 ? 11.570 4.429 -12.959 1.00 93.31 87 LEU A C 1
ATOM 668 O O . LEU A 1 87 ? 12.653 4.882 -12.590 1.00 93.31 87 LEU A O 1
ATOM 672 N N . THR A 1 88 ? 11.080 3.275 -12.506 1.00 92.69 88 THR A N 1
ATOM 673 C CA . THR A 1 88 ? 11.931 2.325 -11.786 1.00 92.69 88 THR A CA 1
ATOM 674 C C . THR A 1 88 ? 12.973 1.747 -12.739 1.00 92.69 88 THR A C 1
ATOM 676 O O . THR A 1 88 ? 12.814 1.791 -13.962 1.00 92.69 88 THR A O 1
ATOM 679 N N . TYR A 1 89 ? 14.043 1.191 -12.179 1.00 94.44 89 TYR A N 1
ATOM 680 C CA . TYR A 1 89 ? 15.141 0.614 -12.948 1.00 94.44 89 TYR A CA 1
ATOM 681 C C . TYR A 1 89 ? 14.669 -0.454 -13.949 1.00 94.44 89 TYR A C 1
ATOM 683 O O . TYR A 1 89 ? 15.067 -0.442 -15.116 1.00 94.44 89 TYR A O 1
ATOM 691 N N . GLU A 1 90 ? 13.773 -1.338 -13.512 1.00 94.56 90 GLU A N 1
ATOM 692 C CA . GLU A 1 90 ? 13.225 -2.425 -14.325 1.00 94.56 90 GLU A CA 1
ATOM 693 C C . GLU A 1 90 ? 12.435 -1.861 -15.505 1.00 94.56 90 GLU A C 1
ATOM 695 O O . GLU A 1 90 ? 12.660 -2.253 -16.645 1.00 94.56 90 GLU A O 1
ATOM 700 N N . ARG A 1 91 ? 11.581 -0.860 -15.253 1.00 93.69 91 ARG A N 1
ATOM 701 C CA . ARG A 1 91 ? 10.775 -0.230 -16.305 1.00 93.69 91 ARG A CA 1
ATOM 702 C C . ARG A 1 91 ? 11.601 0.580 -17.288 1.00 93.69 91 ARG A C 1
ATOM 704 O O . ARG A 1 91 ? 11.281 0.593 -18.471 1.00 93.69 91 ARG A O 1
ATOM 711 N N . ALA A 1 92 ? 12.642 1.264 -16.818 1.00 95.69 92 ALA A N 1
ATOM 712 C CA . ALA A 1 92 ? 13.570 1.944 -17.711 1.00 95.69 92 ALA A CA 1
ATOM 713 C C . ALA A 1 92 ? 14.280 0.924 -18.614 1.00 95.69 92 ALA A C 1
ATOM 715 O O . ALA A 1 92 ? 14.360 1.123 -19.820 1.00 95.69 92 ALA A O 1
ATOM 716 N N . THR A 1 93 ? 14.719 -0.205 -18.055 1.00 95.69 93 THR A N 1
ATOM 717 C CA . THR A 1 93 ? 15.384 -1.273 -18.812 1.00 95.69 93 THR A CA 1
ATOM 718 C C . THR A 1 93 ? 14.452 -1.901 -19.848 1.00 95.69 93 THR A C 1
ATOM 720 O O . THR A 1 93 ? 14.840 -2.046 -21.003 1.00 95.69 93 THR A O 1
ATOM 723 N N . GLU A 1 94 ? 13.214 -2.222 -19.469 1.00 95.50 94 GLU A N 1
ATOM 724 C CA . GLU A 1 94 ? 12.185 -2.710 -20.397 1.00 95.50 94 GLU A CA 1
ATOM 725 C C . GLU A 1 94 ? 11.920 -1.715 -21.531 1.00 95.50 94 GLU A C 1
ATOM 727 O O . GLU A 1 94 ? 11.840 -2.121 -22.687 1.00 95.50 94 GLU A O 1
ATOM 732 N N . ALA A 1 95 ? 11.827 -0.418 -21.221 1.00 94.00 95 ALA A N 1
ATOM 733 C CA . ALA A 1 95 ? 11.620 0.616 -22.229 1.00 94.00 95 ALA A CA 1
ATOM 734 C C . ALA A 1 95 ? 12.789 0.684 -23.222 1.00 94.00 95 ALA A C 1
ATOM 736 O O . ALA A 1 95 ? 12.555 0.672 -24.425 1.00 94.00 95 ALA A O 1
ATOM 737 N N . LEU A 1 96 ? 14.031 0.692 -22.727 1.00 94.00 96 LEU A N 1
ATOM 738 C CA . LEU A 1 96 ? 15.225 0.769 -23.572 1.00 94.00 96 LEU A CA 1
ATOM 739 C C . LEU A 1 96 ? 15.431 -0.502 -24.411 1.00 94.00 96 LEU A C 1
ATOM 741 O O . LEU A 1 96 ? 15.841 -0.414 -25.563 1.00 94.00 96 LEU A O 1
ATOM 745 N N . LEU A 1 97 ? 15.152 -1.688 -23.863 1.00 95.06 97 LEU A N 1
ATOM 746 C CA . LEU A 1 97 ? 15.241 -2.950 -24.612 1.00 95.06 97 LEU A CA 1
ATOM 747 C C . LEU A 1 97 ? 14.088 -3.127 -25.605 1.00 95.06 97 LEU A C 1
ATOM 749 O O . LEU A 1 97 ? 14.238 -3.832 -26.601 1.00 95.06 97 LEU A O 1
ATOM 753 N N . GLY A 1 98 ? 12.942 -2.507 -25.324 1.00 91.75 98 GLY A N 1
ATOM 754 C CA . GLY A 1 98 ? 11.788 -2.471 -26.212 1.00 91.75 98 GLY A CA 1
ATOM 755 C C . GLY A 1 98 ? 11.926 -1.476 -27.365 1.00 91.75 98 GLY A C 1
ATOM 756 O O . GLY A 1 98 ? 11.076 -1.485 -28.255 1.00 91.75 98 GLY A O 1
ATOM 757 N N . GLU A 1 99 ? 12.962 -0.629 -27.382 1.00 89.56 99 GLU A N 1
ATOM 758 C CA . GLU A 1 99 ? 13.221 0.262 -28.513 1.00 89.56 99 GLU A CA 1
ATOM 759 C C . GLU A 1 99 ? 13.594 -0.556 -29.754 1.00 89.56 99 GLU A C 1
ATOM 761 O O . GLU A 1 99 ? 14.673 -1.141 -29.869 1.00 89.56 99 GLU A O 1
ATOM 766 N N . VAL A 1 100 ? 12.668 -0.592 -30.712 1.00 85.38 100 VAL A N 1
ATOM 767 C CA . VAL A 1 100 ? 12.883 -1.227 -32.008 1.00 85.38 100 VAL A CA 1
ATOM 768 C C . VAL A 1 100 ? 13.442 -0.190 -32.968 1.00 85.38 100 VAL A C 1
ATOM 770 O O . VAL A 1 100 ? 12.785 0.792 -33.306 1.00 85.38 100 VAL A O 1
ATOM 773 N N . PHE A 1 101 ? 14.650 -0.446 -33.449 1.00 78.69 101 PHE A N 1
ATOM 774 C CA . PHE A 1 101 ? 15.239 0.292 -34.557 1.00 78.69 101 PHE A CA 1
ATOM 775 C C . PHE A 1 101 ? 15.051 -0.523 -35.838 1.00 78.69 101 PHE A C 1
ATOM 777 O O . PHE A 1 101 ? 15.319 -1.727 -35.842 1.00 78.69 101 PHE A O 1
ATOM 784 N N . GLU A 1 102 ? 14.625 0.114 -36.933 1.00 74.00 102 GLU A N 1
ATOM 785 C CA . GLU A 1 102 ? 14.661 -0.501 -38.268 1.00 74.00 102 GLU A CA 1
ATOM 786 C C . GLU A 1 102 ? 16.129 -0.755 -38.645 1.00 74.00 102 GLU A C 1
ATOM 788 O O . GLU A 1 102 ? 16.814 0.091 -39.214 1.00 74.00 102 GLU A O 1
ATOM 793 N N . ARG A 1 103 ? 16.654 -1.920 -38.254 1.00 61.00 103 ARG A N 1
ATOM 794 C CA . ARG A 1 103 ? 18.051 -2.313 -38.490 1.00 61.00 103 ARG A CA 1
ATOM 795 C C . ARG A 1 103 ? 18.258 -2.946 -39.866 1.00 61.00 103 ARG A C 1
ATOM 797 O O . ARG A 1 103 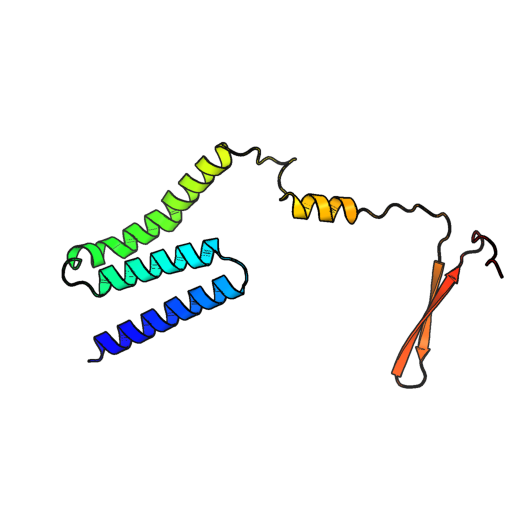? 19.372 -3.311 -40.221 1.00 61.00 103 ARG A O 1
ATOM 804 N N . THR A 1 104 ? 17.182 -3.156 -40.614 1.00 59.84 104 THR A N 1
ATOM 805 C CA . THR A 1 104 ? 17.160 -3.954 -41.835 1.00 59.84 104 THR A CA 1
ATOM 806 C C . THR A 1 104 ? 16.263 -3.273 -42.861 1.00 59.84 104 THR A C 1
ATOM 808 O O . THR A 1 104 ? 15.113 -2.968 -42.572 1.00 59.84 104 THR A O 1
ATOM 811 N N . THR A 1 105 ? 16.795 -3.055 -44.065 1.00 59.34 105 THR A N 1
ATOM 812 C CA . THR A 1 105 ? 16.064 -2.505 -45.222 1.00 59.34 105 THR A CA 1
ATOM 813 C C . THR A 1 105 ? 14.989 -3.468 -45.748 1.00 59.34 105 THR A C 1
ATOM 815 O O . THR A 1 105 ? 14.107 -3.067 -46.499 1.00 59.34 105 THR A O 1
ATOM 818 N N . VAL A 1 106 ? 15.022 -4.737 -45.329 1.00 65.75 106 VAL A N 1
ATOM 819 C CA . VAL A 1 106 ? 14.058 -5.763 -45.739 1.00 65.75 106 VAL A CA 1
ATOM 820 C C . VAL A 1 106 ? 12.708 -5.519 -45.070 1.00 65.75 106 VAL A C 1
ATOM 822 O O . VAL A 1 106 ? 12.505 -5.800 -43.888 1.00 65.75 106 VAL A O 1
ATOM 825 N N . ARG A 1 107 ? 11.769 -5.003 -45.860 1.00 69.88 107 ARG A N 1
ATOM 826 C CA . ARG A 1 107 ? 10.360 -4.857 -45.493 1.00 69.88 107 ARG A CA 1
ATOM 827 C C . ARG A 1 107 ? 9.597 -6.074 -45.990 1.00 69.88 107 ARG A C 1
ATOM 829 O O . ARG A 1 107 ? 9.674 -6.398 -47.169 1.00 69.88 107 ARG A O 1
ATOM 836 N N . TYR A 1 108 ? 8.852 -6.732 -45.110 1.00 78.75 108 TYR A N 1
ATOM 837 C CA . TYR A 1 108 ? 7.974 -7.832 -45.502 1.00 78.75 108 TYR A CA 1
ATOM 838 C C . TYR A 1 108 ? 6.591 -7.281 -45.852 1.00 78.75 108 TYR A C 1
ATOM 840 O O . TYR A 1 108 ? 5.970 -6.602 -45.032 1.00 78.75 108 TYR A O 1
ATOM 848 N N . GLN A 1 109 ? 6.096 -7.574 -47.054 1.00 82.19 109 GLN A N 1
ATOM 849 C CA . GLN A 1 109 ? 4.686 -7.362 -47.375 1.00 82.19 109 GLN A CA 1
ATOM 850 C C . GLN A 1 109 ? 3.859 -8.490 -46.762 1.00 82.19 109 GLN A C 1
ATOM 852 O O . GLN A 1 109 ? 4.289 -9.643 -46.767 1.00 82.19 109 GLN A O 1
ATOM 857 N N . PHE A 1 110 ? 2.675 -8.175 -46.236 1.00 87.56 110 PHE A N 1
ATOM 858 C CA . PHE A 1 110 ? 1.782 -9.183 -45.671 1.00 87.56 110 PHE A CA 1
ATOM 859 C C . PHE A 1 110 ? 0.463 -9.262 -46.438 1.00 87.56 110 PHE A C 1
ATOM 861 O O . PHE A 1 110 ? -0.133 -8.237 -46.773 1.00 87.56 110 PHE A O 1
ATOM 868 N N . THR A 1 111 ? -0.020 -10.482 -46.674 1.00 86.44 111 THR A N 1
ATOM 869 C CA . THR A 1 111 ? -1.370 -10.750 -47.187 1.00 86.44 111 THR A CA 1
ATOM 870 C C . THR A 1 111 ? -2.118 -11.673 -46.231 1.00 86.44 111 THR A C 1
ATOM 872 O O . THR A 1 111 ? -1.545 -12.589 -45.638 1.00 86.44 111 THR A O 1
ATOM 875 N N . LEU A 1 112 ? -3.415 -11.416 -46.049 1.00 88.50 112 LEU A N 1
ATOM 876 C CA . LEU A 1 112 ? -4.286 -12.213 -45.187 1.00 88.50 112 LEU A CA 1
ATOM 877 C C . LEU A 1 112 ? -5.276 -12.994 -46.052 1.00 88.50 112 LEU A C 1
ATOM 879 O O . LEU A 1 112 ? -6.073 -12.402 -46.778 1.00 88.50 112 LEU A O 1
ATOM 883 N N . HIS A 1 113 ? -5.244 -14.319 -45.956 1.00 87.81 113 HIS A N 1
ATOM 884 C CA . HIS A 1 113 ? -6.126 -15.212 -46.704 1.00 87.81 113 HIS A CA 1
ATOM 885 C C . HIS A 1 113 ? -7.114 -15.895 -45.759 1.00 87.81 113 HIS A C 1
ATOM 887 O O . HIS A 1 113 ? -6.735 -16.354 -44.684 1.00 87.81 113 HIS A O 1
ATOM 893 N N . ALA A 1 114 ? -8.382 -15.992 -46.156 1.00 84.12 114 ALA A N 1
ATOM 894 C CA . ALA A 1 114 ? -9.361 -16.782 -45.416 1.00 84.12 114 ALA A CA 1
ATOM 895 C C . ALA A 1 114 ? -9.038 -18.278 -45.570 1.00 84.12 114 ALA A C 1
ATOM 897 O O . ALA A 1 114 ? -8.919 -18.785 -46.686 1.00 84.12 114 ALA A O 1
ATOM 898 N N . ALA A 1 115 ? -8.884 -18.981 -44.451 1.00 81.25 115 ALA A N 1
ATOM 899 C CA . ALA A 1 115 ? -8.634 -20.414 -44.422 1.00 81.25 115 ALA A CA 1
ATOM 900 C C . ALA A 1 115 ? -9.957 -21.186 -44.503 1.00 81.25 115 ALA A C 1
ATOM 902 O O . ALA A 1 115 ? -10.937 -20.863 -43.821 1.00 81.25 115 ALA A O 1
ATOM 903 N N . VAL A 1 116 ? -9.978 -22.239 -45.321 1.00 72.69 116 VAL A N 1
ATOM 904 C CA . VAL A 1 116 ? -11.132 -23.136 -45.454 1.00 72.69 116 VAL A CA 1
ATOM 905 C C . VAL A 1 116 ? -11.341 -23.847 -44.113 1.00 72.69 116 VAL A C 1
ATOM 907 O O . VAL A 1 116 ? -10.529 -24.675 -43.717 1.00 72.69 116 VAL A O 1
ATOM 910 N N . GLY A 1 117 ? -12.398 -23.470 -43.388 1.00 76.88 117 GLY A N 1
ATOM 911 C CA . GLY A 1 117 ? -12.663 -23.926 -42.015 1.00 76.88 117 GLY A CA 1
ATOM 912 C C . GLY A 1 117 ? -12.909 -22.808 -40.994 1.00 76.88 117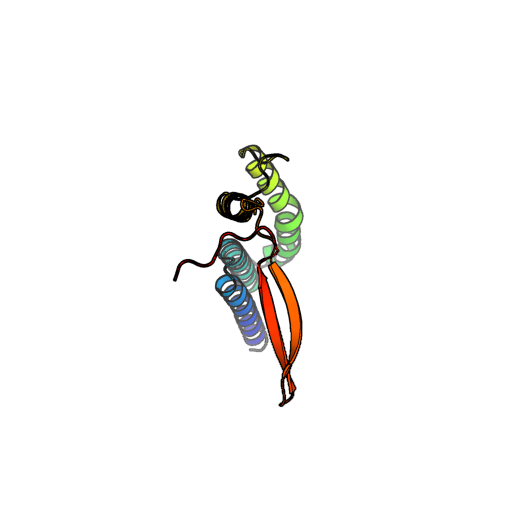 GLY A C 1
ATOM 913 O O . GLY A 1 117 ? -13.201 -23.109 -39.842 1.00 76.88 117 GLY A O 1
ATOM 914 N N . GLY A 1 118 ? -12.837 -21.533 -41.402 1.00 82.38 118 GLY A N 1
ATOM 915 C CA . GLY A 1 118 ? -13.191 -20.387 -40.550 1.00 82.38 118 GLY A CA 1
ATOM 916 C C . GLY A 1 118 ? -12.008 -19.711 -39.845 1.00 82.38 118 GLY A C 1
ATOM 917 O O . GLY A 1 118 ? -12.218 -18.988 -38.875 1.00 82.38 118 GLY A O 1
ATOM 918 N N . GLY A 1 119 ? -10.779 -19.938 -40.320 1.00 84.12 119 GLY A N 1
ATOM 919 C CA . GLY A 1 119 ? -9.563 -19.270 -39.836 1.00 84.12 119 GLY A CA 1
ATOM 920 C C . GLY A 1 119 ? -9.000 -18.247 -40.829 1.00 84.12 119 GLY A C 1
ATOM 921 O O . GLY A 1 119 ? -9.553 -18.046 -41.909 1.00 84.12 119 GLY A O 1
ATOM 922 N N . TYR A 1 120 ? -7.863 -17.639 -40.489 1.00 89.81 120 TYR A N 1
ATOM 923 C CA . TYR A 1 120 ? -7.099 -16.762 -41.383 1.00 89.81 120 TYR A CA 1
ATOM 924 C C . TYR A 1 120 ? -5.634 -17.198 -41.434 1.00 89.81 120 TYR A C 1
ATOM 926 O O . TYR A 1 120 ? -5.056 -17.549 -40.406 1.00 89.81 120 TYR A O 1
ATOM 934 N N . HIS A 1 121 ? -5.032 -17.157 -42.619 1.00 88.38 121 HIS A N 1
ATOM 935 C CA . HIS A 1 121 ? -3.605 -17.368 -42.835 1.00 88.38 121 HIS A CA 1
ATOM 936 C C . HIS A 1 121 ? -2.942 -16.033 -43.159 1.00 88.38 121 HIS A C 1
ATOM 938 O O . HIS A 1 121 ? -3.329 -15.362 -44.116 1.00 88.38 121 HIS A O 1
ATOM 944 N N . LEU A 1 122 ? -1.941 -15.661 -42.365 1.00 90.00 122 LEU A N 1
ATOM 945 C CA . LEU A 1 122 ? -1.076 -14.518 -42.629 1.00 90.00 122 LEU A CA 1
ATOM 946 C C . LEU A 1 122 ? 0.159 -15.014 -43.387 1.00 90.00 122 LEU A C 1
ATOM 948 O O . LEU A 1 122 ? 0.885 -15.868 -42.879 1.00 90.00 122 LEU A O 1
ATOM 952 N N . VAL A 1 123 ? 0.390 -14.493 -44.589 1.00 87.69 123 VAL A N 1
ATOM 953 C CA . VAL A 1 123 ? 1.580 -14.793 -45.395 1.00 87.69 123 VAL A CA 1
ATOM 954 C C . VAL A 1 123 ? 2.461 -13.552 -45.421 1.00 87.69 123 VAL A C 1
ATOM 956 O O . VAL A 1 123 ? 1.972 -12.461 -45.706 1.00 87.69 123 VAL A O 1
ATOM 959 N N . L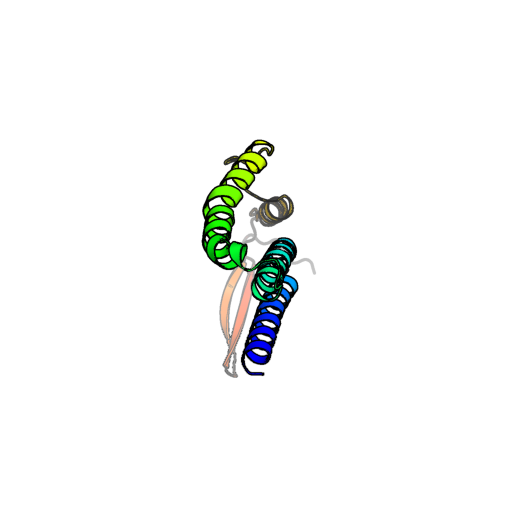EU A 1 124 ? 3.747 -13.717 -45.112 1.00 88.06 124 LEU A N 1
ATOM 960 C CA . LEU A 1 124 ? 4.761 -12.664 -45.177 1.00 88.06 124 LEU A CA 1
ATOM 961 C C . LEU A 1 124 ? 5.668 -12.934 -46.381 1.00 88.06 124 LEU A C 1
ATOM 963 O O . LEU A 1 124 ? 6.251 -14.012 -46.474 1.00 88.06 124 LEU A O 1
ATOM 967 N N . GLN A 1 125 ? 5.781 -11.974 -47.295 1.00 83.25 125 GLN A N 1
ATOM 968 C CA . GLN A 1 125 ? 6.660 -12.041 -48.463 1.00 83.25 125 GLN A CA 1
ATOM 969 C C . GLN A 1 125 ? 7.794 -11.021 -48.304 1.00 83.25 125 GLN A C 1
ATOM 971 O O . GLN A 1 125 ? 7.506 -9.860 -47.996 1.00 83.25 125 GLN A O 1
ATOM 976 N N . PRO A 1 126 ? 9.068 -11.414 -48.479 1.00 78.12 126 PRO A N 1
ATOM 977 C CA . PRO A 1 126 ? 10.173 -10.462 -48.499 1.00 78.12 126 PRO A CA 1
ATOM 978 C C . PRO A 1 126 ? 9.953 -9.433 -49.617 1.00 78.12 126 PRO A C 1
ATOM 980 O O . PRO A 1 126 ? 9.566 -9.803 -50.724 1.00 78.12 126 PRO A O 1
ATOM 983 N N . GLY A 1 127 ? 10.162 -8.147 -49.333 1.00 69.56 127 GLY A N 1
ATOM 984 C CA . GLY A 1 127 ? 10.161 -7.100 -50.354 1.00 69.56 127 GLY A CA 1
ATOM 985 C C . GLY A 1 127 ? 11.308 -7.280 -51.353 1.00 69.56 127 GLY A C 1
ATOM 986 O O . GLY A 1 127 ? 12.262 -8.000 -51.084 1.00 69.56 127 GLY A O 1
ATOM 987 N N . GLU A 1 128 ? 11.222 -6.602 -52.495 1.00 64.69 128 GLU A N 1
ATOM 988 C CA . GLU A 1 128 ? 12.125 -6.750 -53.655 1.00 64.69 128 GLU A CA 1
ATOM 989 C C . GLU A 1 128 ? 13.614 -6.472 -53.343 1.00 64.69 128 GLU A C 1
ATOM 991 O O . GLU A 1 128 ? 14.495 -6.921 -54.068 1.00 64.69 128 GLU A O 1
ATOM 996 N N . ASP A 1 129 ? 13.894 -5.821 -52.208 1.00 62.06 129 ASP A N 1
ATOM 997 C CA . ASP A 1 129 ? 15.232 -5.528 -51.676 1.00 62.06 129 ASP A CA 1
ATOM 998 C C . ASP A 1 129 ? 15.788 -6.619 -50.724 1.00 62.06 129 ASP A C 1
ATOM 1000 O O . ASP A 1 129 ? 16.777 -6.394 -50.018 1.00 62.06 129 ASP A O 1
ATOM 1004 N N . ALA A 1 130 ? 15.139 -7.785 -50.626 1.00 59.12 130 ALA A N 1
ATOM 1005 C CA . ALA A 1 130 ? 15.571 -8.880 -49.756 1.00 59.12 130 ALA A CA 1
ATOM 1006 C C . ALA A 1 130 ? 16.769 -9.653 -50.347 1.00 59.12 130 ALA A C 1
ATOM 1008 O O . ALA A 1 130 ? 16.728 -10.022 -51.523 1.00 59.12 130 ALA A O 1
ATOM 1009 N N . PRO A 1 131 ? 17.825 -9.947 -49.559 1.00 62.69 131 PRO A N 1
ATOM 1010 C CA . PRO A 1 131 ? 18.907 -10.812 -50.020 1.00 62.69 131 PRO A CA 1
ATOM 1011 C C . PRO A 1 131 ? 18.350 -12.199 -50.395 1.00 62.69 131 PRO A C 1
ATOM 1013 O O . PRO A 1 131 ? 17.408 -12.662 -49.740 1.00 62.69 131 PRO A O 1
ATOM 1016 N N . PRO A 1 132 ? 18.885 -12.848 -51.449 1.00 63.06 132 PRO A N 1
ATOM 1017 C CA . PRO A 1 132 ? 18.405 -14.154 -51.890 1.00 63.06 132 PRO A CA 1
ATOM 1018 C C . PRO A 1 132 ? 18.488 -15.152 -50.734 1.00 63.06 132 PRO A C 1
ATOM 1020 O O . PRO A 1 132 ? 19.453 -15.141 -49.976 1.00 63.06 132 PRO A O 1
ATOM 1023 N N . ALA A 1 133 ? 17.448 -15.973 -50.576 1.00 62.03 133 ALA A N 1
ATOM 1024 C CA . ALA A 1 133 ? 17.421 -17.004 -49.550 1.00 62.03 133 ALA A CA 1
ATOM 1025 C C . ALA A 1 133 ? 18.553 -18.002 -49.820 1.00 62.03 133 ALA A C 1
ATOM 1027 O O . ALA A 1 133 ? 18.580 -18.616 -50.885 1.00 62.03 133 ALA A O 1
ATOM 1028 N N . ASP A 1 134 ? 19.484 -18.120 -48.876 1.00 62.34 134 ASP A N 1
ATOM 1029 C CA . ASP A 1 134 ? 20.547 -19.119 -48.923 1.00 62.34 134 ASP A CA 1
ATOM 1030 C C . ASP A 1 134 ? 19.907 -20.527 -48.900 1.00 62.34 134 ASP A C 1
ATOM 1032 O O . ASP A 1 134 ? 19.118 -20.826 -47.997 1.00 62.34 134 ASP A O 1
ATOM 1036 N N . GLU A 1 135 ? 20.202 -21.348 -49.919 1.00 44.41 135 GLU A N 1
ATOM 1037 C CA . GLU A 1 135 ? 19.805 -22.769 -50.031 1.00 44.41 135 GLU A CA 1
ATOM 1038 C C . GLU A 1 135 ? 20.586 -23.683 -49.073 1.00 44.41 135 GLU A C 1
ATOM 1040 O O . GLU A 1 135 ? 21.816 -23.487 -48.915 1.00 44.41 135 GLU A O 1
#

Radius of gyration: 28.94 Å; Cα contacts (8 Å, |Δi|>4): 73; chains: 1; bounding box: 44×39×82 Å

Sequence (135 aa):
MLSRIVAAIAAALGLFVVYRLYAGGNAVLAAACLAGFGLAFFIYTARRAYTIRYLFPGLAGIAMFIVLPLIYTVWLGFTNYNSRNLLTYERATEALLGEVFERTTVRYQFTLHAAVGGGYHLVLQPGEDAPPADE

Nearest PDB structures (foldseek):
  2r6g-assembly1_F  TM=8.448E-01  e=6.227E-05  Escherichia coli K-12
  3puy-assembly1_F  TM=8.631E-01  e=1.082E-04  Escherichia coli K-12
  3puz-assembly1_F  TM=7.948E-01  e=9.568E-05  Escherichia coli K-12
  2iuo-assembly1_J  TM=4.057E-01  e=3.450E+00  Escherichia coli
  8a5q-assembly1_X  TM=2.457E-01  e=6.775E+00  Thermochaetoides thermophila